Protein AF-A0A3P7IUW7-F1 (afdb_monomer)

Secondary structure (DSSP, 8-state):
-B-TTT--B--HHHHHHHHHHHHHHHHHSS-TTTT-HHHHHHT-----SSS---HHHHHHHT--S---HHHHHHHHHHHTT-------TT-PPPPPHHHHHHHHHHT---SSGGGSSTTSS--PPPP--------

Sequence (135 aa):
MIDLYCGKPIGTKSDTWAMGVMLYKLCYFSLPFGESAMAIQNGAFSFPNEPSHPDSIKAIINLEKRPTIYQCSVLAFTAAERACPVRNARGCRKPSLSATIRCFQSGVVSMFDKELEDQVDHVSPPEPQVGSELS

pLDDT: mean 75.33, std 18.48, range [36.59, 93.62]

Nearest PDB structures (foldseek):
  5ikw-assembly1_A  TM=9.130E-01  e=5.126E-07  Homo sapiens
  7lvi-assembly2_B  TM=9.120E-01  e=1.110E-06  Mus musculus
  7rj7-assembly1_A  TM=9.121E-01  e=1.326E-06  Mus musculus
  7lvi-assembly1_A  TM=9.140E-01  e=1.585E-06  Mus musculus
  8gmd-assembly1_A  TM=9.222E-01  e=2.263E-06  Homo sapiens

Organism: Strongylus vulgaris (NCBI:txid40348)

Radius of gyration: 19.98 Å; Cα contacts (8 Å, |Δi|>4): 112; chains: 1; bounding box: 56×25×68 Å

InterPro domains:
  IPR011009 Protein kinase-like domain superfamily [SSF56112] (4-96)

Foldseek 3Di:
DADPPPRHDPDQLVVLLVVLQVLLCVQPVDGQQHPDPVCVVVVDGDDDPPPDDDLLSVLLSPLVPRDHPQQSQLSVCVVVVHDRPDDPPPPDDHDDSVVSSVCSVVVPDDDPPPPPPPPPPDPDDDDDPPPDDDD

Mean predicted aligned error: 11.87 Å

Structure (mmCIF, N/CA/C/O backbone):
data_AF-A0A3P7IUW7-F1
#
_entry.id   AF-A0A3P7IUW7-F1
#
loop_
_atom_site.group_PDB
_atom_site.id
_atom_site.type_symbol
_atom_site.label_atom_id
_atom_site.label_alt_id
_atom_site.label_comp_id
_atom_site.label_asym_id
_atom_site.label_entity_id
_atom_site.label_seq_id
_atom_site.pdbx_PDB_ins_code
_atom_site.Cartn_x
_atom_site.Cartn_y
_atom_site.Cartn_z
_atom_site.occupancy
_atom_site.B_iso_or_equiv
_atom_site.auth_seq_id
_atom_site.auth_comp_id
_atom_site.auth_asym_id
_atom_site.auth_atom_id
_atom_site.pdbx_PDB_model_num
ATOM 1 N N . MET A 1 1 ? -2.172 -9.162 19.593 1.00 46.56 1 MET A N 1
ATOM 2 C CA . MET A 1 1 ? -0.796 -9.199 20.140 1.00 46.56 1 MET A CA 1
ATOM 3 C C . MET A 1 1 ? -0.491 -7.805 20.700 1.00 46.56 1 MET A C 1
ATOM 5 O O . MET A 1 1 ? -1.190 -6.874 20.326 1.00 46.56 1 MET A O 1
ATOM 9 N N . ILE A 1 2 ? 0.437 -7.609 21.636 1.00 46.41 2 ILE A N 1
ATOM 10 C CA . ILE A 1 2 ? 0.732 -6.280 22.223 1.00 46.41 2 ILE A CA 1
ATOM 11 C C . ILE A 1 2 ? 2.236 -6.042 22.094 1.00 46.41 2 ILE A C 1
ATOM 13 O O . ILE A 1 2 ? 3.010 -6.962 22.342 1.00 46.41 2 ILE A O 1
ATOM 17 N N . ASP A 1 3 ? 2.636 -4.843 21.670 1.00 51.50 3 ASP A N 1
ATOM 18 C CA . ASP A 1 3 ? 4.033 -4.417 21.716 1.00 51.50 3 ASP A CA 1
ATOM 19 C C . ASP A 1 3 ? 4.359 -4.016 23.161 1.00 51.50 3 ASP A C 1
ATOM 21 O O . ASP A 1 3 ? 3.837 -3.020 23.671 1.00 51.50 3 ASP A O 1
ATOM 25 N N . LEU A 1 4 ? 5.189 -4.818 23.831 1.00 46.88 4 LEU A N 1
ATOM 26 C CA . LEU A 1 4 ? 5.551 -4.645 25.240 1.00 46.88 4 LEU A CA 1
ATOM 27 C C . LEU A 1 4 ? 6.443 -3.413 25.489 1.00 46.88 4 LEU A C 1
ATOM 29 O O . LEU A 1 4 ? 6.549 -2.986 26.634 1.00 46.88 4 LEU A O 1
ATOM 33 N N . TYR A 1 5 ? 7.051 -2.822 24.450 1.00 53.06 5 TYR A N 1
ATOM 34 C CA . TYR A 1 5 ? 7.949 -1.665 24.586 1.00 53.06 5 TYR A CA 1
ATOM 35 C C . TYR A 1 5 ? 7.245 -0.314 24.437 1.00 53.06 5 TYR A C 1
ATOM 37 O O . TYR A 1 5 ? 7.626 0.655 25.088 1.00 53.06 5 TYR A O 1
ATOM 45 N N . CYS A 1 6 ? 6.220 -0.225 23.588 1.00 56.69 6 CYS A N 1
ATOM 46 C CA . CYS A 1 6 ? 5.482 1.022 23.342 1.00 56.69 6 CYS A CA 1
ATOM 47 C C . CYS A 1 6 ? 4.058 1.025 23.913 1.00 56.69 6 CYS A C 1
ATOM 49 O O . CYS A 1 6 ? 3.332 1.999 23.715 1.00 56.69 6 CYS A O 1
ATOM 51 N N . GLY A 1 7 ? 3.624 -0.063 24.562 1.00 53.22 7 GLY A N 1
ATOM 52 C CA . GLY A 1 7 ? 2.267 -0.199 25.103 1.00 53.22 7 GLY A CA 1
ATOM 53 C C . GLY A 1 7 ? 1.168 -0.123 24.036 1.00 53.22 7 GLY A C 1
ATOM 54 O O . GLY A 1 7 ? -0.010 0.011 24.362 1.00 53.22 7 GLY A O 1
ATOM 55 N N . LYS A 1 8 ? 1.531 -0.188 22.747 1.00 54.75 8 LYS A N 1
ATOM 56 C CA . LYS A 1 8 ? 0.582 -0.117 21.638 1.00 54.75 8 LYS A CA 1
ATOM 57 C C . LYS A 1 8 ? 0.061 -1.519 21.328 1.00 54.75 8 LYS A C 1
ATOM 59 O O . LYS A 1 8 ? 0.854 -2.447 21.144 1.00 54.75 8 LYS A O 1
ATOM 64 N N . PRO A 1 9 ? -1.262 -1.702 2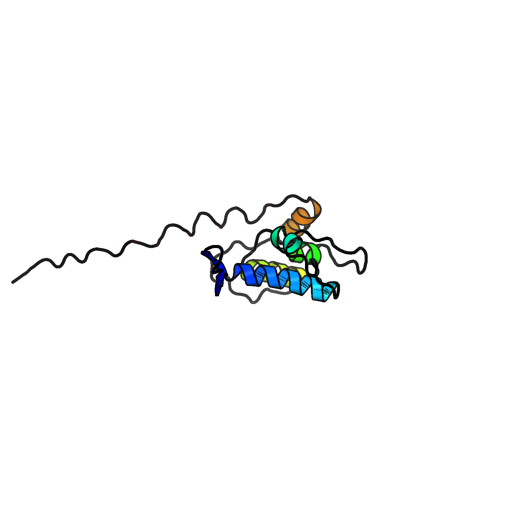1.207 1.00 55.62 9 PRO A N 1
ATOM 65 C CA . PRO A 1 9 ? -1.801 -2.975 20.767 1.00 55.62 9 PRO A CA 1
ATOM 66 C C . PRO A 1 9 ? -1.341 -3.258 19.328 1.00 55.62 9 PRO A C 1
ATOM 68 O O . PRO A 1 9 ? -1.652 -2.511 18.396 1.00 55.62 9 PRO A O 1
ATOM 71 N N . ILE A 1 10 ? -0.628 -4.371 19.132 1.00 61.06 10 ILE A N 1
ATOM 72 C CA . ILE A 1 10 ? -0.409 -4.993 17.820 1.00 61.06 10 ILE A CA 1
ATOM 73 C C . ILE A 1 10 ? -1.746 -5.631 17.424 1.00 61.06 10 ILE A C 1
ATOM 75 O O . ILE A 1 10 ? -2.040 -6.806 17.671 1.00 61.06 10 ILE A O 1
ATOM 79 N N . GLY A 1 11 ? -2.624 -4.776 16.910 1.00 66.94 11 GLY A N 1
ATOM 80 C CA . GLY A 1 11 ? -3.933 -5.156 16.406 1.00 66.94 11 GLY A CA 1
ATOM 81 C C . GLY A 1 11 ? -3.892 -5.523 14.926 1.00 66.94 11 GLY A C 1
ATOM 82 O O . GLY A 1 11 ? -2.864 -5.405 14.261 1.00 66.94 11 GLY A O 1
ATOM 83 N N . THR A 1 12 ? -5.066 -5.846 14.388 1.00 72.69 12 THR A N 1
ATOM 84 C CA . THR A 1 12 ? -5.298 -6.199 12.969 1.00 72.69 12 THR A CA 1
ATOM 85 C C . THR A 1 12 ? -4.737 -5.204 11.943 1.00 72.69 12 THR A C 1
ATOM 87 O O . THR A 1 12 ? -4.544 -5.541 10.782 1.00 72.69 12 THR A O 1
ATOM 90 N N . LYS A 1 13 ? -4.443 -3.964 12.354 1.00 74.12 13 LYS A N 1
ATOM 91 C CA . LYS A 1 13 ? -3.805 -2.952 11.500 1.00 74.12 13 LYS A CA 1
ATOM 92 C C . LYS A 1 13 ? -2.337 -3.260 11.180 1.00 74.12 13 LYS A C 1
ATOM 94 O O . LYS A 1 13 ? -1.841 -2.789 10.162 1.00 74.12 13 LYS A O 1
ATOM 99 N N . S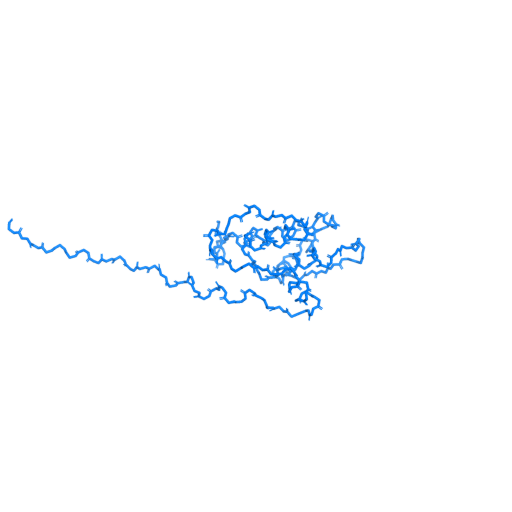ER A 1 14 ? -1.637 -3.989 12.051 1.00 78.31 14 SER A N 1
ATOM 100 C CA . SER A 1 14 ? -0.262 -4.445 11.796 1.00 78.31 14 SER A CA 1
ATOM 101 C C . SER A 1 14 ? -0.229 -5.522 10.710 1.00 78.31 14 SER A C 1
ATOM 103 O O . SER A 1 14 ? 0.576 -5.419 9.788 1.00 78.31 14 SER A O 1
ATOM 105 N N . ASP A 1 15 ? -1.186 -6.451 10.739 1.00 82.62 15 ASP A N 1
ATOM 106 C CA . ASP A 1 15 ? -1.371 -7.464 9.697 1.00 82.62 15 ASP A CA 1
ATOM 107 C C . ASP A 1 15 ? -1.643 -6.811 8.339 1.00 82.62 15 ASP A C 1
ATOM 109 O O . ASP A 1 15 ? -1.023 -7.175 7.343 1.00 82.62 15 ASP A O 1
ATOM 113 N N . THR A 1 16 ? -2.499 -5.780 8.289 1.00 82.94 16 THR A N 1
ATOM 114 C CA . THR A 1 16 ? -2.749 -5.041 7.041 1.00 82.94 16 THR A CA 1
ATOM 115 C C . THR A 1 16 ? -1.486 -4.404 6.466 1.00 82.94 16 THR A C 1
ATOM 117 O O . THR A 1 16 ? -1.284 -4.421 5.253 1.00 82.94 16 THR A O 1
ATOM 120 N N . TRP A 1 17 ? -0.619 -3.861 7.321 1.00 83.38 17 TRP A N 1
ATOM 121 C CA . TRP A 1 17 ? 0.659 -3.306 6.881 1.00 83.38 17 TRP A CA 1
ATOM 122 C C . TRP A 1 17 ? 1.588 -4.404 6.346 1.00 83.38 17 TRP A C 1
ATOM 124 O O . TRP A 1 17 ? 2.144 -4.268 5.256 1.00 83.38 17 TRP A O 1
ATOM 134 N N . ALA A 1 18 ? 1.678 -5.537 7.048 1.00 86.00 18 ALA A N 1
ATOM 135 C CA . ALA A 1 18 ? 2.451 -6.692 6.601 1.00 86.00 18 ALA A CA 1
ATOM 136 C C . ALA A 1 18 ? 1.942 -7.263 5.265 1.00 86.00 18 ALA A C 1
ATOM 138 O O . ALA A 1 18 ? 2.751 -7.682 4.440 1.00 86.00 18 ALA A O 1
ATOM 139 N N . MET A 1 19 ? 0.631 -7.224 4.996 1.00 88.00 19 MET A N 1
ATOM 140 C CA . MET A 1 19 ? 0.080 -7.599 3.688 1.00 88.00 19 MET A CA 1
ATOM 141 C C . MET A 1 19 ? 0.576 -6.687 2.556 1.00 88.00 19 MET A C 1
ATOM 143 O O . MET A 1 19 ? 0.841 -7.183 1.465 1.00 88.00 19 MET A O 1
ATOM 147 N N . GLY A 1 20 ? 0.741 -5.380 2.794 1.00 89.81 20 GLY A N 1
ATOM 148 C CA . GLY A 1 20 ? 1.327 -4.461 1.809 1.00 89.81 20 GLY A CA 1
ATOM 149 C C . GLY A 1 20 ? 2.781 -4.818 1.484 1.00 89.81 20 GLY A C 1
ATOM 150 O O . GLY A 1 20 ? 3.162 -4.909 0.317 1.00 89.81 20 GLY A O 1
ATOM 151 N N . VAL A 1 21 ? 3.570 -5.132 2.516 1.00 90.25 21 VAL A N 1
ATOM 152 C CA . VAL A 1 21 ? 4.958 -5.606 2.371 1.00 90.25 21 VAL A CA 1
ATOM 153 C C . VAL A 1 21 ? 5.019 -6.954 1.647 1.00 90.25 21 VAL A C 1
ATOM 155 O O . VAL A 1 21 ? 5.853 -7.152 0.763 1.00 90.25 21 VAL A O 1
ATOM 158 N N . MET A 1 22 ? 4.117 -7.878 1.982 1.00 91.50 22 MET A N 1
ATOM 159 C CA . MET A 1 22 ? 3.997 -9.170 1.309 1.00 91.50 22 MET A CA 1
ATOM 160 C C . MET A 1 22 ? 3.666 -8.987 -0.174 1.00 91.50 22 MET A C 1
ATOM 162 O O . MET A 1 22 ? 4.297 -9.621 -1.017 1.00 91.50 22 MET A O 1
ATOM 166 N N . LEU A 1 23 ? 2.729 -8.094 -0.505 1.00 91.81 23 LEU A N 1
ATOM 167 C CA . LEU A 1 23 ? 2.364 -7.790 -1.886 1.00 91.81 23 LEU A CA 1
ATOM 168 C C . LEU A 1 23 ? 3.541 -7.187 -2.664 1.00 91.81 23 LEU A C 1
ATOM 170 O O . LEU A 1 23 ? 3.788 -7.612 -3.791 1.00 91.81 23 LEU A O 1
ATOM 174 N N . TYR A 1 24 ? 4.316 -6.279 -2.057 1.00 92.44 24 TYR A N 1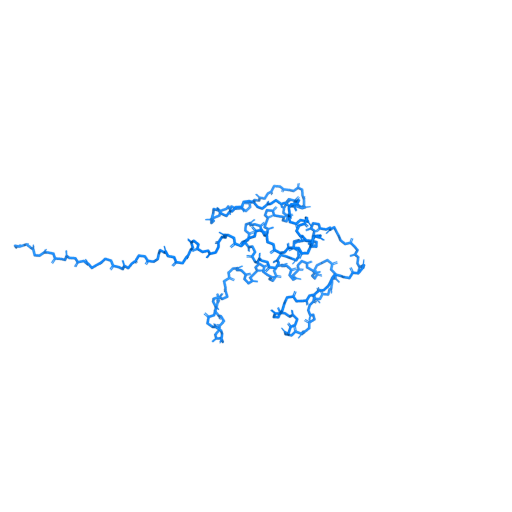
ATOM 175 C CA . TYR A 1 24 ? 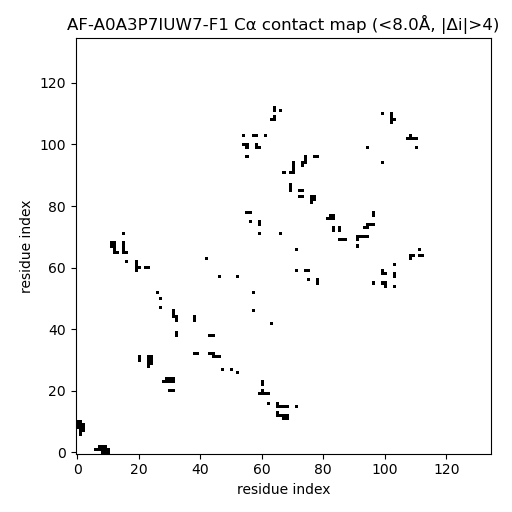5.557 -5.771 -2.657 1.00 92.44 24 TYR A CA 1
ATOM 176 C C . TYR A 1 24 ? 6.520 -6.920 -2.973 1.00 92.44 24 TYR A C 1
ATOM 178 O O . TYR A 1 24 ? 7.002 -7.033 -4.098 1.00 92.44 24 TYR A O 1
ATOM 186 N N . LYS A 1 25 ? 6.749 -7.826 -2.014 1.00 92.62 25 LYS A N 1
ATOM 187 C CA . LYS A 1 25 ? 7.642 -8.974 -2.212 1.00 92.62 25 LYS A CA 1
ATOM 188 C C . LYS A 1 25 ? 7.150 -9.922 -3.307 1.00 92.62 25 LYS A C 1
ATOM 190 O O . LYS A 1 25 ? 7.970 -10.447 -4.048 1.00 92.62 25 LYS A O 1
ATOM 195 N N . LEU A 1 26 ? 5.841 -10.127 -3.449 1.00 92.94 26 LEU A N 1
ATOM 196 C CA . LEU A 1 26 ? 5.284 -10.921 -4.551 1.00 92.94 26 LEU A CA 1
ATOM 197 C C . LEU A 1 26 ? 5.485 -10.249 -5.918 1.00 92.94 26 LEU A C 1
ATOM 199 O O . LEU A 1 26 ? 5.671 -10.941 -6.913 1.00 92.94 26 LEU A O 1
ATOM 203 N N . CYS A 1 27 ? 5.462 -8.916 -5.971 1.00 91.75 27 CYS A N 1
ATOM 204 C CA . CYS A 1 27 ? 5.625 -8.153 -7.210 1.00 91.75 27 CYS A CA 1
ATOM 205 C C . CYS A 1 27 ? 7.092 -8.012 -7.644 1.00 91.75 27 CYS A C 1
ATOM 207 O O . CYS A 1 27 ? 7.383 -8.034 -8.840 1.00 91.75 27 CYS A O 1
ATOM 209 N N . TYR A 1 28 ? 7.997 -7.834 -6.679 1.00 91.38 28 TYR A N 1
ATOM 210 C CA . TYR A 1 28 ? 9.383 -7.413 -6.913 1.00 91.38 28 TYR A CA 1
ATOM 211 C C . TYR A 1 28 ? 10.432 -8.408 -6.414 1.00 91.38 28 TYR A C 1
ATOM 213 O O . TYR A 1 28 ? 11.621 -8.193 -6.624 1.00 91.38 28 TYR A O 1
ATOM 221 N N . PHE A 1 29 ? 10.017 -9.488 -5.746 1.00 91.19 29 PHE A N 1
ATOM 222 C CA . PHE A 1 29 ? 10.890 -10.528 -5.183 1.00 91.19 29 PHE A CA 1
ATOM 223 C C . PHE A 1 29 ? 11.940 -10.009 -4.182 1.00 91.19 29 PHE A C 1
ATOM 225 O O . PHE A 1 29 ? 12.826 -10.748 -3.759 1.00 91.19 29 PHE A O 1
ATOM 232 N N . SER A 1 30 ? 11.796 -8.762 -3.733 1.00 89.69 30 SER A N 1
ATOM 233 C CA . SER A 1 30 ? 12.645 -8.087 -2.757 1.00 89.69 30 SER A CA 1
ATOM 234 C C . SER A 1 30 ? 11.795 -7.496 -1.631 1.00 89.69 30 SER A C 1
ATOM 236 O O . SER A 1 30 ? 10.584 -7.321 -1.767 1.00 89.69 30 SER A O 1
ATOM 238 N N . LEU A 1 31 ? 12.412 -7.236 -0.477 1.00 89.56 31 LEU A N 1
ATOM 239 C CA . LEU A 1 31 ? 11.748 -6.513 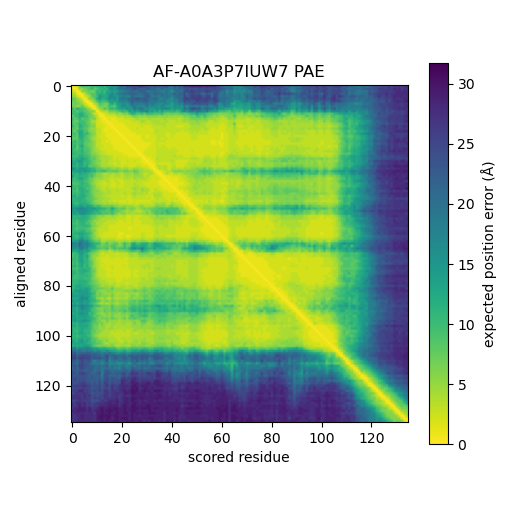0.606 1.00 89.56 31 LEU A CA 1
ATOM 240 C C . LEU A 1 31 ? 11.919 -5.002 0.397 1.00 89.56 31 LEU A C 1
ATOM 242 O O . LEU A 1 31 ? 13.044 -4.569 0.152 1.00 89.56 31 LEU A O 1
ATOM 246 N N . PRO A 1 32 ? 10.857 -4.195 0.580 1.00 86.88 32 PRO A N 1
ATOM 247 C CA . PRO A 1 32 ? 10.911 -2.750 0.346 1.00 86.88 32 PRO A CA 1
ATOM 248 C C . PRO A 1 32 ? 11.880 -2.018 1.288 1.00 86.88 32 PRO A C 1
ATOM 250 O O . PRO A 1 32 ? 12.402 -0.967 0.934 1.00 86.88 32 PRO A O 1
ATOM 253 N N . PHE A 1 33 ? 12.137 -2.578 2.475 1.00 88.75 33 PHE A N 1
ATOM 254 C CA . PHE A 1 33 ? 12.959 -1.956 3.521 1.00 88.75 33 PHE A CA 1
ATOM 255 C C . PHE A 1 33 ? 14.298 -2.669 3.772 1.00 88.75 33 PHE A C 1
ATOM 257 O O . PHE A 1 33 ? 15.078 -2.229 4.619 1.00 88.75 33 PHE A O 1
ATOM 264 N N . GLY A 1 34 ? 14.563 -3.790 3.087 1.00 86.94 34 GLY A N 1
ATOM 265 C CA . GLY A 1 34 ? 15.677 -4.679 3.432 1.00 86.94 34 GLY A CA 1
ATOM 266 C C . GLY A 1 34 ? 15.640 -5.081 4.913 1.00 86.94 34 GLY A C 1
ATOM 267 O O . GLY A 1 34 ? 14.616 -5.566 5.393 1.00 86.94 34 GLY A O 1
ATOM 268 N N . GLU A 1 35 ? 16.737 -4.831 5.632 1.00 84.88 35 GLU A N 1
ATOM 269 C CA . GLU A 1 35 ? 16.881 -5.066 7.082 1.00 84.88 35 GLU A CA 1
ATOM 270 C C . GLU A 1 35 ? 16.905 -3.757 7.905 1.00 84.88 35 GLU A C 1
ATOM 272 O O . GLU A 1 35 ? 17.214 -3.755 9.096 1.00 84.88 35 GLU A O 1
ATOM 277 N N . SER A 1 36 ? 16.584 -2.613 7.287 1.00 88.94 36 SER A N 1
ATOM 278 C CA . SER A 1 36 ? 16.669 -1.306 7.946 1.00 88.94 36 SER A CA 1
ATOM 279 C C . SER A 1 36 ? 15.463 -1.039 8.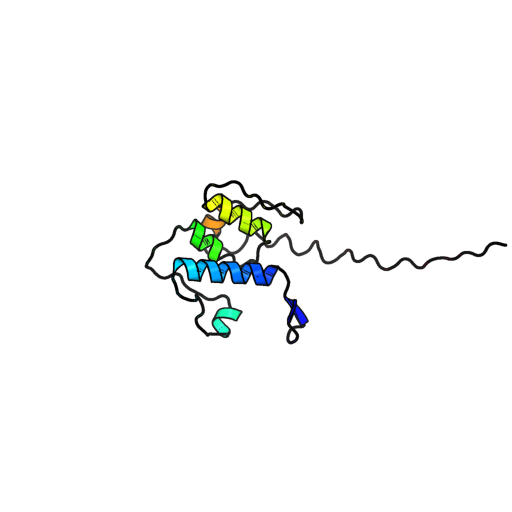846 1.00 88.94 36 SER A C 1
ATOM 281 O O . SER A 1 36 ? 14.376 -0.691 8.379 1.00 88.94 36 SER A O 1
ATOM 283 N N . ALA A 1 37 ? 15.675 -1.116 10.162 1.00 84.88 37 ALA A N 1
ATOM 284 C CA . ALA A 1 37 ? 14.667 -0.753 11.159 1.00 84.88 37 ALA A CA 1
ATOM 285 C C . ALA A 1 37 ? 14.159 0.692 10.984 1.00 84.88 37 ALA A C 1
ATOM 287 O O . ALA A 1 37 ? 12.963 0.944 11.104 1.00 84.88 37 ALA A O 1
ATOM 288 N N . MET A 1 38 ? 15.040 1.628 10.615 1.00 84.19 38 MET A N 1
ATOM 289 C CA . MET A 1 38 ? 14.676 3.033 10.405 1.00 84.19 38 MET A CA 1
ATOM 290 C C . MET A 1 38 ? 13.755 3.213 9.187 1.00 84.19 38 MET A C 1
ATOM 292 O O . MET A 1 38 ? 12.801 3.988 9.236 1.00 84.19 38 MET A O 1
ATOM 296 N N . ALA A 1 39 ? 14.003 2.473 8.100 1.00 83.88 39 ALA A N 1
ATOM 297 C CA . ALA A 1 39 ? 13.139 2.493 6.918 1.00 83.88 39 ALA A CA 1
ATOM 298 C C . ALA A 1 39 ? 11.757 1.894 7.226 1.00 83.88 39 ALA A C 1
ATOM 300 O O . ALA A 1 39 ? 10.742 2.449 6.810 1.00 83.88 39 ALA A O 1
ATOM 301 N N . ILE A 1 40 ? 11.715 0.827 8.033 1.00 85.62 40 ILE A N 1
ATOM 302 C CA . ILE A 1 40 ? 10.473 0.215 8.526 1.00 85.62 40 ILE A CA 1
ATOM 303 C C . ILE A 1 40 ? 9.673 1.203 9.384 1.00 85.62 40 ILE A C 1
ATOM 305 O O . ILE A 1 40 ? 8.468 1.352 9.183 1.00 85.62 40 ILE A O 1
ATOM 309 N N . GLN A 1 41 ? 10.327 1.894 10.324 1.00 83.00 41 GLN A N 1
ATOM 310 C CA . GLN A 1 41 ? 9.668 2.849 11.221 1.00 83.00 41 GLN A CA 1
ATOM 311 C C . GLN A 1 41 ? 9.096 4.055 10.474 1.00 83.00 41 GLN A C 1
ATOM 313 O O . GLN A 1 41 ? 7.985 4.487 10.779 1.00 83.00 41 GLN A O 1
ATOM 318 N N . ASN A 1 42 ? 9.829 4.565 9.484 1.00 82.81 42 ASN A N 1
ATOM 319 C CA . ASN A 1 42 ? 9.390 5.699 8.673 1.00 82.81 42 ASN A CA 1
ATOM 320 C C . ASN A 1 42 ? 8.450 5.296 7.529 1.00 82.81 42 ASN A C 1
ATOM 322 O O . ASN A 1 42 ? 7.907 6.173 6.866 1.00 82.81 42 ASN A O 1
ATOM 326 N N . GLY A 1 43 ? 8.283 3.996 7.257 1.00 83.00 43 GLY A N 1
ATOM 327 C CA . GLY A 1 43 ? 7.558 3.518 6.078 1.00 83.00 43 GLY A CA 1
ATOM 328 C C . GLY A 1 43 ? 8.191 3.975 4.760 1.00 83.00 43 GLY A C 1
ATOM 329 O O . GLY A 1 43 ? 7.505 4.049 3.749 1.00 83.00 43 GLY A O 1
ATOM 330 N N . ALA A 1 44 ? 9.488 4.290 4.764 1.00 84.06 44 ALA A N 1
ATOM 331 C CA . ALA A 1 44 ? 10.180 4.866 3.621 1.00 84.06 44 ALA A CA 1
ATOM 332 C C . ALA A 1 44 ? 10.683 3.762 2.684 1.00 84.06 44 ALA A C 1
ATOM 334 O O . ALA A 1 44 ? 11.582 3.000 3.040 1.00 84.06 44 ALA A O 1
ATOM 335 N N . PHE A 1 45 ? 10.119 3.687 1.481 1.00 89.25 45 PHE A N 1
ATOM 336 C CA . PHE A 1 45 ? 10.557 2.783 0.419 1.00 89.25 45 PHE A CA 1
ATOM 337 C C . PHE A 1 45 ? 10.345 3.420 -0.957 1.00 89.25 45 PHE A C 1
ATOM 339 O O . PHE A 1 45 ? 9.679 4.446 -1.090 1.00 89.25 45 PHE A O 1
ATOM 346 N N . SER A 1 46 ? 10.904 2.799 -1.992 1.00 88.94 46 SER A N 1
ATOM 347 C CA . SER A 1 46 ? 10.699 3.195 -3.382 1.00 88.94 46 SER A CA 1
ATOM 348 C C . SER A 1 46 ? 10.317 1.995 -4.247 1.00 88.94 46 SER A C 1
ATOM 350 O O . SER A 1 46 ? 10.606 0.834 -3.935 1.00 88.94 46 SER A O 1
ATOM 352 N N . PHE A 1 47 ? 9.620 2.279 -5.345 1.00 89.88 47 PHE A N 1
ATOM 353 C CA . PHE A 1 47 ? 9.322 1.279 -6.363 1.00 89.88 47 PHE A CA 1
ATOM 354 C C . PHE A 1 47 ? 10.485 1.215 -7.359 1.00 89.88 47 PHE A C 1
ATOM 356 O O . PHE A 1 47 ? 10.938 2.269 -7.810 1.00 89.88 47 PHE A O 1
ATOM 363 N N . PRO A 1 48 ? 10.970 0.017 -7.723 1.00 88.25 48 PRO A N 1
ATOM 364 C CA . PRO A 1 48 ? 11.964 -0.116 -8.777 1.00 88.25 48 PRO A CA 1
ATOM 365 C C . PRO A 1 48 ? 11.340 0.196 -10.145 1.00 88.25 48 PRO A C 1
ATOM 367 O O . PRO A 1 48 ? 10.127 0.070 -10.338 1.00 88.25 48 PRO A O 1
ATOM 370 N N . ASN A 1 49 ? 12.184 0.583 -11.104 1.00 83.00 49 ASN A N 1
ATOM 371 C CA . ASN A 1 49 ? 11.749 0.903 -12.468 1.00 83.00 49 ASN A CA 1
AT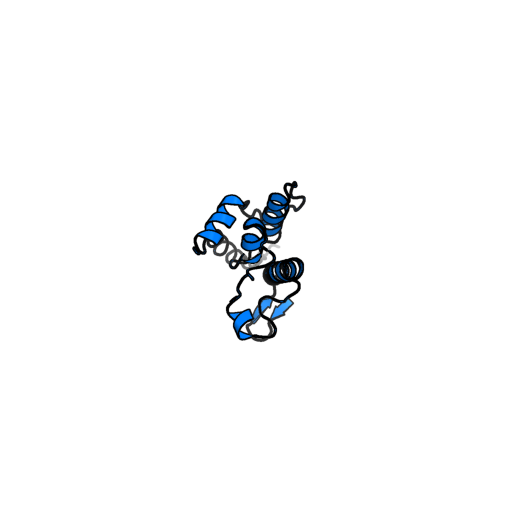OM 372 C C . ASN A 1 49 ? 11.227 -0.334 -13.217 1.00 83.00 49 ASN A C 1
ATOM 374 O O . ASN A 1 49 ? 10.289 -0.227 -14.006 1.00 83.00 49 ASN A O 1
ATOM 378 N N . GLU A 1 50 ? 11.798 -1.507 -12.937 1.00 85.06 50 GLU A N 1
ATOM 379 C CA . GLU A 1 50 ? 11.405 -2.782 -13.530 1.00 85.06 50 GLU A CA 1
ATOM 380 C C . GLU A 1 50 ? 11.237 -3.867 -12.452 1.00 85.06 50 GLU A C 1
ATOM 382 O O . GLU A 1 50 ? 12.026 -3.907 -11.502 1.00 85.06 50 GLU A O 1
ATOM 387 N N . PRO A 1 51 ? 10.244 -4.768 -12.588 1.00 86.81 51 PRO A N 1
ATOM 388 C CA . PRO A 1 51 ? 9.136 -4.725 -13.549 1.00 86.81 51 PRO A CA 1
ATOM 389 C C . PRO A 1 51 ? 8.116 -3.615 -13.223 1.00 86.81 51 PRO A C 1
ATOM 391 O O . PRO A 1 51 ? 7.780 -3.372 -12.062 1.00 86.81 51 PRO A O 1
ATOM 394 N N . SER A 1 52 ? 7.582 -2.949 -14.252 1.00 87.75 52 SER A N 1
ATOM 395 C CA . SER A 1 52 ? 6.542 -1.933 -14.053 1.00 87.75 52 SER A CA 1
ATOM 396 C C . SER A 1 52 ? 5.186 -2.590 -13.800 1.00 87.75 52 SER A C 1
ATOM 398 O O . SER A 1 52 ? 4.580 -3.174 -14.696 1.00 87.75 52 SER A O 1
ATOM 400 N N . HIS A 1 53 ? 4.709 -2.481 -12.561 1.00 91.38 53 HIS A N 1
ATOM 401 C CA . HIS A 1 53 ? 3.369 -2.911 -12.164 1.00 91.38 53 HIS A CA 1
ATOM 402 C C . HIS A 1 53 ? 2.334 -1.786 -12.312 1.00 91.38 53 HIS A C 1
ATOM 404 O O . HIS A 1 53 ? 2.707 -0.607 -12.250 1.00 91.38 53 HIS A O 1
ATOM 410 N N . PRO A 1 54 ? 1.037 -2.122 -12.455 1.00 91.12 54 PRO A N 1
ATOM 411 C CA . PRO A 1 54 ? -0.039 -1.140 -12.526 1.00 91.12 54 PRO A CA 1
ATOM 412 C C . PRO A 1 54 ? -0.074 -0.214 -11.306 1.00 91.12 54 PRO A C 1
ATOM 414 O O . PRO A 1 54 ? 0.164 -0.645 -10.173 1.00 91.12 54 PRO A O 1
ATOM 417 N N . ASP A 1 55 ? -0.474 1.039 -11.521 1.00 90.62 55 ASP A N 1
ATOM 418 C CA . ASP A 1 55 ? -0.629 2.019 -10.440 1.00 90.62 55 ASP A CA 1
ATOM 419 C C . ASP A 1 55 ? -1.656 1.578 -9.393 1.00 90.62 55 ASP A C 1
ATOM 421 O O . ASP A 1 55 ? -1.532 1.943 -8.230 1.00 90.62 55 ASP A O 1
ATOM 425 N N . SER A 1 56 ? -2.633 0.743 -9.763 1.00 91.12 56 SER A N 1
ATOM 426 C CA . SER A 1 56 ? -3.572 0.133 -8.814 1.00 91.12 56 SER A CA 1
ATOM 427 C C . SER A 1 56 ? -2.856 -0.715 -7.760 1.00 91.12 56 SER A C 1
ATOM 429 O O . SER A 1 56 ? -3.138 -0.576 -6.572 1.00 91.12 56 SER A O 1
ATOM 431 N N . ILE A 1 57 ? -1.895 -1.546 -8.169 1.00 91.75 57 ILE A N 1
ATOM 432 C CA . ILE A 1 57 ? -1.107 -2.392 -7.265 1.00 91.75 57 ILE A CA 1
ATOM 433 C C . ILE A 1 57 ? -0.155 -1.537 -6.433 1.00 91.75 57 ILE A C 1
ATOM 435 O O . ILE A 1 57 ? -0.111 -1.687 -5.213 1.00 91.75 57 ILE A O 1
ATOM 439 N N . LYS A 1 58 ? 0.552 -0.592 -7.064 1.00 91.38 58 LYS A N 1
ATOM 440 C CA . LYS A 1 58 ? 1.460 0.328 -6.359 1.00 91.38 58 LYS A CA 1
ATOM 441 C C . LYS A 1 58 ? 0.720 1.165 -5.312 1.00 91.38 58 LYS A C 1
ATOM 443 O O . LYS A 1 58 ? 1.194 1.299 -4.186 1.00 91.38 58 LYS A O 1
ATOM 448 N N . ALA A 1 59 ? -0.480 1.644 -5.637 1.00 89.94 59 ALA A N 1
ATOM 449 C CA . ALA A 1 59 ? -1.328 2.387 -4.715 1.00 89.94 59 ALA A CA 1
ATOM 450 C C . ALA A 1 59 ? -1.836 1.521 -3.551 1.00 89.94 59 ALA A C 1
ATOM 452 O O . ALA A 1 59 ? -1.942 2.024 -2.437 1.00 89.94 59 ALA A O 1
ATOM 453 N N . ILE A 1 60 ? -2.118 0.230 -3.778 1.00 90.00 60 ILE A N 1
ATOM 454 C CA . ILE A 1 60 ? -2.496 -0.714 -2.711 1.00 90.00 60 ILE A CA 1
ATOM 455 C C . ILE A 1 60 ? -1.306 -1.026 -1.793 1.00 90.00 60 ILE A C 1
ATOM 457 O O . ILE A 1 60 ? -1.477 -1.126 -0.580 1.00 90.00 60 ILE A O 1
ATOM 461 N N . ILE A 1 61 ? -0.101 -1.160 -2.352 1.00 90.25 61 ILE A N 1
ATOM 462 C CA . ILE A 1 61 ? 1.127 -1.352 -1.572 1.00 90.25 61 ILE A CA 1
ATOM 463 C C . ILE A 1 61 ? 1.401 -0.120 -0.699 1.00 90.25 61 ILE A C 1
ATOM 465 O O . ILE A 1 61 ? 1.721 -0.2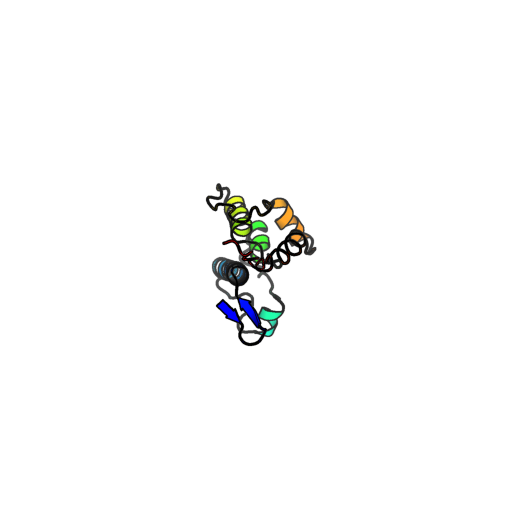67 0.478 1.00 90.25 61 ILE A O 1
ATOM 469 N N . ASN A 1 62 ? 1.231 1.087 -1.249 1.00 87.06 62 ASN A N 1
ATOM 470 C CA . ASN A 1 62 ? 1.504 2.347 -0.557 1.00 87.06 62 ASN A CA 1
ATOM 471 C C . ASN A 1 62 ? 0.329 2.872 0.294 1.00 87.06 62 ASN A C 1
ATOM 473 O O . ASN A 1 62 ? 0.140 4.079 0.447 1.00 87.06 62 ASN A O 1
ATOM 477 N N . LEU A 1 63 ? -0.503 1.985 0.846 1.00 80.94 63 LEU A N 1
ATOM 478 C CA . LEU A 1 63 ? -1.565 2.372 1.778 1.00 80.94 63 LEU A CA 1
ATOM 479 C C . LEU A 1 63 ? -0.958 2.716 3.151 1.00 80.94 63 LEU A C 1
ATOM 481 O O . LEU A 1 63 ? -1.115 1.972 4.118 1.00 80.94 63 LEU A O 1
ATOM 485 N N . GLU A 1 64 ? -0.268 3.858 3.240 1.00 64.81 64 GLU A N 1
ATOM 486 C CA . GLU A 1 64 ? 0.381 4.349 4.468 1.00 64.81 64 GLU A CA 1
ATOM 487 C C . GLU A 1 64 ? -0.611 4.454 5.638 1.00 64.81 64 GLU A C 1
ATOM 489 O O . GLU A 1 64 ? -0.322 4.083 6.781 1.00 64.81 64 GLU A O 1
ATOM 494 N N . LYS A 1 65 ? -1.838 4.901 5.344 1.00 68.00 65 LYS A N 1
ATOM 495 C CA . LYS A 1 65 ? -2.933 4.973 6.316 1.00 68.00 65 LYS A CA 1
ATOM 496 C C . LYS A 1 65 ? -3.615 3.619 6.421 1.00 68.00 65 LYS A C 1
ATOM 498 O O . LYS A 1 65 ? -4.564 3.352 5.694 1.00 68.00 65 LYS A O 1
ATOM 503 N N . ARG A 1 66 ? -3.099 2.797 7.344 1.00 70.81 66 ARG A N 1
ATOM 504 C CA . ARG A 1 66 ? -3.500 1.412 7.667 1.00 70.81 66 ARG A CA 1
ATOM 505 C C . ARG A 1 66 ? -5.019 1.187 7.560 1.00 70.81 66 ARG A C 1
ATOM 507 O O . ARG A 1 66 ? -5.733 1.401 8.551 1.00 70.81 66 ARG A O 1
ATOM 514 N N . PRO A 1 67 ? -5.513 0.723 6.399 1.00 77.50 67 PRO A N 1
ATOM 515 C CA . PRO A 1 67 ? -6.928 0.483 6.199 1.00 77.50 67 PRO A CA 1
ATOM 516 C C . PRO A 1 67 ? -7.363 -0.748 6.987 1.00 77.50 67 PRO A C 1
ATOM 518 O O . PRO A 1 67 ? -6.568 -1.557 7.480 1.00 77.50 67 PRO A O 1
ATOM 521 N N . THR A 1 68 ? -8.667 -0.927 7.089 1.00 86.00 68 THR A N 1
ATOM 522 C CA . THR A 1 68 ? -9.220 -2.188 7.571 1.00 86.00 68 THR A CA 1
ATOM 523 C C . THR A 1 68 ? -9.030 -3.306 6.544 1.00 86.00 68 THR A C 1
ATOM 525 O O . THR A 1 68 ? -8.959 -3.054 5.342 1.00 86.00 68 THR A O 1
ATOM 528 N N . ILE A 1 69 ? -9.025 -4.563 7.005 1.00 86.50 69 ILE A N 1
ATOM 529 C CA . ILE A 1 69 ? -8.982 -5.737 6.117 1.00 86.50 69 ILE A CA 1
ATOM 530 C C . ILE A 1 69 ? -10.088 -5.698 5.054 1.00 86.50 69 ILE A C 1
ATOM 532 O O . ILE A 1 69 ? -9.849 -6.051 3.902 1.00 86.50 69 ILE A O 1
ATOM 536 N N . TYR A 1 70 ? -11.277 -5.201 5.408 1.00 89.25 70 TYR A N 1
ATOM 537 C CA . TYR A 1 70 ? -12.381 -5.011 4.470 1.00 89.25 70 TYR A CA 1
ATOM 538 C C . TYR A 1 70 ? -12.029 -3.992 3.377 1.00 89.25 70 TYR A C 1
ATOM 540 O O . TYR A 1 70 ? -12.167 -4.302 2.198 1.00 89.25 70 TYR A O 1
ATOM 548 N N . GLN A 1 71 ? -11.524 -2.810 3.744 1.00 88.94 71 GLN A N 1
ATOM 549 C CA . GLN A 1 71 ? -11.124 -1.774 2.784 1.00 88.94 71 GLN A CA 1
ATOM 550 C C . GLN A 1 71 ? -10.012 -2.264 1.846 1.00 88.94 71 GLN A C 1
ATOM 552 O O . GLN A 1 71 ? -10.134 -2.107 0.631 1.00 88.94 71 GLN A O 1
ATOM 557 N N . CYS A 1 72 ? -8.981 -2.923 2.383 1.00 89.31 72 CYS A N 1
ATOM 558 C CA . CYS A 1 72 ? -7.926 -3.541 1.575 1.00 89.31 72 CYS A CA 1
ATOM 559 C C . CYS A 1 72 ? -8.475 -4.605 0.626 1.00 89.31 72 CYS A C 1
ATOM 561 O O . CYS A 1 72 ? -8.125 -4.608 -0.550 1.00 89.31 72 CYS A O 1
ATOM 563 N N . SER A 1 73 ? -9.372 -5.466 1.110 1.00 90.31 73 SER A N 1
ATOM 564 C CA . SER A 1 73 ? -10.003 -6.494 0.281 1.00 90.31 73 SER A CA 1
ATOM 565 C C . SER A 1 73 ? -10.816 -5.856 -0.840 1.00 90.31 73 SER A C 1
ATOM 567 O O . SER A 1 73 ? -10.645 -6.217 -1.996 1.00 90.31 73 SER A O 1
ATOM 569 N N . VAL A 1 74 ? -11.643 -4.847 -0.548 1.00 92.12 74 VAL A N 1
ATOM 570 C CA . VAL A 1 74 ? -12.398 -4.134 -1.587 1.00 92.12 74 VAL A CA 1
ATOM 571 C C . VAL A 1 74 ? -11.464 -3.585 -2.662 1.00 92.12 74 VAL A C 1
ATOM 573 O O . VAL A 1 74 ? -11.740 -3.795 -3.839 1.00 92.12 74 VAL A O 1
ATOM 576 N N . LEU A 1 75 ? -10.362 -2.932 -2.285 1.00 91.75 75 LEU A N 1
ATOM 577 C CA . LEU A 1 75 ? -9.397 -2.397 -3.248 1.00 91.75 75 LEU A CA 1
ATOM 578 C C . LEU A 1 75 ? -8.733 -3.505 -4.074 1.00 91.75 75 LEU A C 1
ATOM 580 O O . LEU A 1 75 ? -8.709 -3.401 -5.296 1.00 91.75 75 LEU A O 1
ATOM 584 N N . ALA A 1 76 ? -8.261 -4.575 -3.431 1.00 91.38 76 ALA A N 1
ATOM 585 C CA . ALA A 1 76 ? -7.596 -5.694 -4.095 1.00 91.38 76 ALA A CA 1
ATOM 586 C C . ALA A 1 76 ? -8.530 -6.438 -5.062 1.00 91.38 76 ALA A C 1
ATOM 588 O O . ALA A 1 76 ? -8.172 -6.670 -6.212 1.00 91.38 76 ALA A O 1
ATOM 589 N N . PHE A 1 77 ? -9.752 -6.761 -4.628 1.00 93.62 77 PHE A N 1
ATOM 590 C CA . PHE A 1 77 ? -10.750 -7.414 -5.476 1.00 93.62 77 PHE A CA 1
ATOM 591 C C . PHE A 1 77 ? -11.208 -6.497 -6.615 1.00 93.62 77 PHE A C 1
ATOM 593 O O . PHE A 1 77 ? -11.344 -6.968 -7.738 1.00 93.62 77 PHE A O 1
ATOM 600 N N . THR A 1 78 ? -11.356 -5.189 -6.371 1.00 92.50 78 THR A N 1
ATOM 601 C CA . THR A 1 78 ? -11.668 -4.221 -7.438 1.00 92.50 78 THR A CA 1
ATOM 602 C C . THR A 1 78 ? -10.526 -4.123 -8.451 1.00 92.50 78 THR A C 1
ATOM 604 O O . THR A 1 78 ? -10.786 -4.102 -9.647 1.00 92.50 78 THR A O 1
ATOM 607 N N . ALA A 1 79 ? -9.268 -4.110 -7.995 1.00 91.19 79 ALA A N 1
ATOM 608 C CA . ALA A 1 79 ? -8.096 -4.097 -8.872 1.00 91.19 79 ALA A CA 1
ATOM 609 C C . ALA A 1 79 ? -7.939 -5.398 -9.676 1.00 91.19 79 ALA A C 1
ATOM 611 O O . ALA A 1 79 ? -7.365 -5.375 -10.757 1.00 91.19 79 ALA A O 1
ATOM 612 N N . ALA A 1 80 ? -8.467 -6.510 -9.160 1.00 91.50 80 ALA A N 1
ATOM 613 C CA . ALA A 1 80 ? -8.534 -7.797 -9.845 1.00 91.50 80 ALA A CA 1
ATOM 614 C C . ALA A 1 80 ? -9.821 -7.990 -10.669 1.00 91.50 80 ALA A C 1
ATOM 616 O O . ALA A 1 80 ? -10.061 -9.099 -11.134 1.00 91.50 80 ALA A O 1
ATOM 617 N N . GLU A 1 81 ? -10.669 -6.960 -10.798 1.00 91.44 81 GLU A N 1
ATOM 618 C CA . GLU A 1 81 ? -11.953 -7.011 -11.517 1.00 91.44 81 GLU A CA 1
ATOM 619 C C . GLU A 1 81 ? -12.918 -8.097 -10.996 1.00 91.44 81 GLU A C 1
ATOM 621 O O . GLU A 1 81 ? -13.702 -8.695 -11.732 1.00 91.44 81 GLU A O 1
ATOM 626 N N . ARG A 1 82 ? -12.882 -8.363 -9.684 1.00 92.69 82 ARG A N 1
ATOM 627 C CA . ARG A 1 82 ? -13.705 -9.378 -9.010 1.00 92.69 82 ARG A CA 1
ATOM 628 C C . ARG A 1 82 ? -14.572 -8.775 -7.909 1.00 92.69 82 ARG A C 1
ATOM 630 O O . ARG A 1 82 ? -14.245 -7.764 -7.292 1.00 92.69 82 ARG A O 1
ATOM 637 N N . ALA A 1 83 ? -15.687 -9.442 -7.611 1.00 88.94 83 ALA A N 1
ATOM 638 C CA . ALA A 1 83 ? -16.519 -9.093 -6.464 1.00 88.94 83 ALA A CA 1
ATOM 639 C C . ALA A 1 83 ? -15.801 -9.438 -5.147 1.00 88.94 83 ALA A C 1
ATOM 641 O O . ALA A 1 83 ? -15.239 -10.524 -5.007 1.00 88.94 83 ALA A O 1
ATOM 642 N N . CYS A 1 84 ? -15.840 -8.522 -4.175 1.00 89.62 84 CYS A N 1
ATOM 643 C CA . CYS A 1 84 ? -15.244 -8.733 -2.856 1.00 89.62 84 CYS A CA 1
ATOM 644 C C . CYS A 1 84 ? -16.153 -9.635 -1.994 1.00 89.62 84 CYS A C 1
ATOM 646 O O . CYS A 1 84 ? -17.280 -9.231 -1.702 1.00 89.62 84 CYS A O 1
ATOM 648 N N . PRO A 1 85 ? -15.689 -10.818 -1.545 1.00 91.44 85 PRO A N 1
ATOM 649 C CA . PRO A 1 85 ? -16.471 -11.722 -0.697 1.00 91.44 85 PRO A CA 1
ATOM 650 C C . PRO A 1 85 ? -16.422 -11.344 0.794 1.00 91.44 85 PRO A C 1
ATOM 652 O O . PRO A 1 85 ? -17.124 -11.934 1.614 1.00 91.44 85 PRO A O 1
ATOM 655 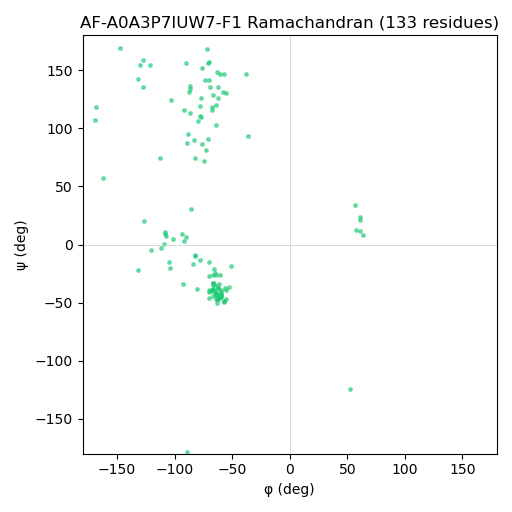N N . VAL A 1 86 ? -15.564 -10.392 1.174 1.00 88.69 86 VAL A N 1
ATOM 656 C CA . VAL A 1 86 ? -15.312 -10.046 2.577 1.00 88.69 86 VAL A CA 1
ATOM 657 C C . VAL A 1 86 ? -16.454 -9.195 3.125 1.00 88.69 86 VAL A C 1
ATOM 659 O O . VAL A 1 86 ? -16.790 -8.144 2.581 1.00 88.69 86 VAL A O 1
ATOM 662 N N . ARG A 1 87 ? -17.040 -9.641 4.240 1.00 86.31 87 ARG A N 1
ATOM 663 C CA . ARG A 1 87 ? -18.145 -8.948 4.914 1.00 86.31 87 ARG A CA 1
ATOM 664 C C . ARG A 1 87 ? -17.639 -7.697 5.631 1.00 86.31 87 ARG A C 1
ATOM 666 O O . ARG A 1 87 ? -16.581 -7.709 6.260 1.00 86.31 87 ARG A O 1
ATOM 673 N N . ASN A 1 88 ? -18.433 -6.632 5.593 1.00 87.12 88 ASN A N 1
ATOM 674 C CA . ASN A 1 88 ? -18.122 -5.390 6.290 1.00 87.12 88 ASN A CA 1
ATOM 675 C C . ASN A 1 88 ? -18.521 -5.457 7.775 1.00 87.12 88 ASN A C 1
ATOM 677 O O . ASN A 1 88 ? -19.525 -4.882 8.180 1.00 87.12 88 ASN A O 1
ATOM 681 N N . ALA A 1 89 ? -17.747 -6.178 8.587 1.00 79.88 89 ALA A N 1
ATOM 682 C CA . ALA A 1 89 ? -18.066 -6.402 10.003 1.00 79.88 89 ALA A CA 1
ATOM 683 C C . ALA A 1 89 ? -18.058 -5.123 10.864 1.00 79.88 89 ALA A C 1
ATOM 685 O O . ALA A 1 89 ? -18.699 -5.086 11.907 1.00 79.88 89 ALA A O 1
ATOM 686 N N . ARG A 1 90 ? -17.326 -4.085 10.439 1.00 77.06 90 ARG A N 1
ATOM 687 C CA . ARG A 1 90 ? -17.149 -2.826 11.185 1.00 77.06 90 ARG A CA 1
ATOM 688 C C . ARG A 1 90 ? -17.892 -1.636 10.572 1.00 77.06 90 ARG A C 1
ATOM 690 O O . ARG A 1 90 ? -17.641 -0.508 10.972 1.00 77.06 90 ARG A O 1
ATOM 697 N N . GLY A 1 91 ? -18.750 -1.866 9.574 1.00 80.25 91 GLY A N 1
ATOM 698 C CA . GLY A 1 91 ? -19.484 -0.789 8.899 1.00 80.25 91 GLY A CA 1
ATOM 699 C C . GLY A 1 91 ? -18.591 0.244 8.196 1.00 80.25 91 GLY A C 1
ATOM 700 O O . GLY A 1 91 ? -19.040 1.352 7.927 1.00 80.25 91 GLY A O 1
ATOM 701 N N . CYS A 1 92 ? -17.339 -0.100 7.878 1.00 81.56 92 CYS A N 1
ATOM 702 C CA . CYS A 1 92 ? -16.364 0.827 7.307 1.00 81.56 92 CYS A CA 1
ATOM 703 C C . CYS A 1 92 ? -16.798 1.338 5.932 1.00 81.56 92 CYS A C 1
ATOM 705 O O . CYS A 1 92 ? -17.402 0.607 5.135 1.00 81.56 92 CYS A O 1
ATOM 707 N N . ARG A 1 93 ? -16.413 2.572 5.602 1.00 83.38 93 ARG A N 1
ATOM 708 C CA . ARG A 1 93 ? -16.709 3.162 4.295 1.00 83.38 93 ARG A CA 1
ATOM 709 C C . ARG A 1 93 ? -16.037 2.369 3.171 1.00 83.38 93 ARG A C 1
ATOM 711 O O . ARG A 1 93 ? -14.852 2.037 3.247 1.00 83.38 93 ARG A O 1
ATOM 718 N N . LYS A 1 94 ? -16.786 2.104 2.093 1.00 86.69 94 LYS A N 1
ATOM 719 C CA . LYS A 1 94 ? -16.259 1.451 0.886 1.00 86.69 94 LYS A CA 1
ATOM 720 C C . LYS A 1 94 ? -15.264 2.392 0.178 1.00 86.69 94 LYS A C 1
ATOM 722 O O . LYS A 1 94 ? -15.677 3.476 -0.240 1.00 86.69 94 LYS A O 1
ATOM 727 N N . PRO A 1 95 ? -13.985 2.009 0.030 1.00 87.31 95 PRO A N 1
ATOM 728 C CA . PRO A 1 95 ? -13.000 2.833 -0.659 1.00 87.31 95 PRO A CA 1
ATOM 729 C C . PRO A 1 95 ? -13.195 2.747 -2.180 1.00 87.31 95 PRO A C 1
ATOM 731 O O . PRO A 1 95 ? -13.686 1.742 -2.698 1.00 87.31 95 PRO A O 1
ATOM 734 N N . SER A 1 96 ? -12.810 3.807 -2.894 1.00 89.50 96 SER A N 1
ATOM 735 C CA . SER A 1 96 ? -12.823 3.849 -4.361 1.00 89.50 96 SER A CA 1
ATOM 736 C C . SER A 1 96 ? -11.406 3.679 -4.895 1.00 89.50 96 SER A C 1
ATOM 738 O O . SER A 1 96 ? -10.530 4.470 -4.551 1.00 89.50 96 SER A O 1
ATOM 740 N N . LEU A 1 97 ? -11.196 2.688 -5.767 1.00 88.50 97 LEU A N 1
ATOM 741 C CA . LEU A 1 97 ? -9.881 2.396 -6.345 1.00 88.50 97 LEU A CA 1
ATOM 742 C C . LEU A 1 97 ? -9.320 3.591 -7.127 1.00 88.50 97 LEU A C 1
ATOM 744 O O . LEU A 1 97 ? -8.156 3.943 -6.963 1.00 88.50 97 LEU A O 1
ATOM 748 N N . SER A 1 98 ? -10.153 4.265 -7.922 1.00 89.00 98 SER A N 1
ATOM 749 C CA . SER A 1 98 ? -9.744 5.436 -8.707 1.00 89.00 98 SER A CA 1
ATOM 750 C C . SER A 1 98 ? -9.278 6.590 -7.816 1.00 89.00 98 SER A C 1
ATOM 752 O O . SER A 1 98 ? -8.316 7.282 -8.143 1.00 89.00 98 SER A O 1
ATOM 754 N N . ALA A 1 99 ? -9.932 6.782 -6.665 1.00 87.25 99 ALA A N 1
ATOM 755 C CA . ALA A 1 99 ? -9.522 7.789 -5.692 1.00 87.25 99 ALA A CA 1
ATOM 756 C C . ALA A 1 99 ? -8.180 7.423 -5.042 1.00 87.25 99 ALA A C 1
ATOM 758 O O . ALA A 1 99 ? -7.327 8.293 -4.882 1.00 87.25 99 ALA A O 1
ATOM 759 N N . THR A 1 100 ? -7.967 6.142 -4.727 1.00 87.06 100 THR A N 1
ATOM 760 C CA . THR A 1 100 ? -6.700 5.638 -4.178 1.00 87.06 100 THR A CA 1
ATOM 761 C C . THR A 1 100 ? -5.544 5.803 -5.166 1.00 87.06 100 THR A C 1
ATOM 763 O O . THR A 1 100 ? -4.485 6.284 -4.777 1.00 87.06 100 THR A O 1
ATOM 766 N N . ILE A 1 101 ? -5.751 5.492 -6.449 1.00 89.25 101 ILE A N 1
ATOM 767 C CA . ILE A 1 101 ? -4.742 5.697 -7.501 1.00 89.25 101 ILE A CA 1
ATOM 768 C C . ILE A 1 101 ? -4.398 7.182 -7.644 1.00 89.25 101 ILE A C 1
ATOM 770 O O . ILE A 1 101 ? -3.227 7.547 -7.667 1.00 89.25 101 ILE A O 1
ATOM 774 N N . ARG A 1 102 ? -5.408 8.059 -7.680 1.00 87.75 102 ARG A N 1
ATOM 775 C CA . ARG A 1 102 ? -5.186 9.509 -7.764 1.00 87.75 102 ARG A CA 1
ATOM 776 C C . ARG A 1 102 ? -4.402 10.032 -6.559 1.00 87.75 102 ARG A C 1
ATOM 778 O O . ARG A 1 102 ? -3.490 10.834 -6.722 1.00 87.75 102 ARG A O 1
ATOM 785 N N . CYS A 1 103 ? -4.759 9.572 -5.362 1.00 83.62 103 CYS A N 1
ATOM 786 C CA . CYS A 1 103 ? -4.074 9.883 -4.110 1.00 83.62 103 CYS A CA 1
ATOM 787 C C . CYS A 1 103 ? -2.594 9.478 -4.191 1.00 83.62 103 CYS A C 1
ATOM 789 O O . CYS A 1 103 ? -1.727 10.323 -3.978 1.00 83.62 103 CYS A O 1
ATOM 791 N N . PHE A 1 104 ? -2.316 8.251 -4.638 1.00 84.94 104 PHE A N 1
ATOM 792 C CA . PHE A 1 104 ? -0.962 7.760 -4.882 1.00 84.94 104 PHE A CA 1
ATOM 793 C C . PHE A 1 104 ? -0.174 8.628 -5.881 1.00 84.94 104 PHE A C 1
ATOM 795 O O . PHE A 1 104 ? 0.927 9.065 -5.566 1.00 84.94 104 PHE A O 1
ATOM 802 N N . GLN A 1 105 ? -0.750 8.946 -7.045 1.00 84.56 105 GLN A N 1
ATOM 803 C CA . GLN A 1 105 ? -0.092 9.762 -8.079 1.00 84.56 105 GLN A CA 1
ATOM 804 C C . GLN A 1 105 ? 0.159 11.210 -7.636 1.00 84.56 105 GLN A C 1
ATOM 806 O O . GLN A 1 105 ? 1.141 11.827 -8.034 1.00 84.56 105 GLN A O 1
ATOM 811 N N . SER A 1 106 ? -0.740 11.764 -6.820 1.00 79.06 106 SER A N 1
ATOM 812 C CA . SER A 1 106 ? -0.646 13.141 -6.322 1.00 79.06 106 SER A CA 1
ATOM 813 C C . SER A 1 106 ? 0.355 13.328 -5.179 1.00 79.06 106 SER A C 1
ATOM 815 O O . SER A 1 106 ? 0.646 14.466 -4.824 1.00 79.06 106 SER A O 1
ATOM 817 N N . GLY A 1 107 ? 0.839 12.243 -4.561 1.00 67.12 107 GLY A N 1
ATOM 818 C CA . GLY A 1 107 ? 1.643 12.307 -3.335 1.00 67.12 107 GLY A CA 1
ATOM 819 C C . GLY A 1 107 ? 0.895 12.886 -2.123 1.00 67.12 107 GLY A C 1
ATOM 820 O O . GLY A 1 107 ? 1.506 13.136 -1.087 1.00 67.12 107 GLY A O 1
ATOM 821 N N . VAL A 1 108 ? -0.421 13.119 -2.225 1.00 55.97 108 VAL A N 1
ATOM 822 C CA . VAL A 1 108 ? -1.239 13.688 -1.147 1.00 55.97 108 VAL A CA 1
ATOM 823 C C . VAL A 1 108 ? -1.837 12.563 -0.319 1.00 55.97 108 VAL A C 1
ATOM 825 O O . VAL A 1 108 ? -2.686 11.821 -0.797 1.00 55.97 108 VAL A O 1
ATOM 828 N N . VAL A 1 109 ? -1.454 12.465 0.951 1.00 55.19 109 VAL A N 1
ATOM 829 C CA . VAL A 1 109 ? -1.902 11.410 1.867 1.00 55.19 109 VAL A CA 1
ATOM 830 C C . VAL A 1 109 ? -3.188 11.827 2.590 1.00 55.19 109 VAL A C 1
ATOM 832 O O . VAL A 1 109 ? -3.112 12.331 3.706 1.00 55.19 109 VAL A O 1
ATOM 835 N N . SER A 1 110 ? -4.391 11.593 2.050 1.00 49.91 110 SER A N 1
ATOM 836 C CA . SER A 1 110 ? -5.602 11.569 2.904 1.00 49.91 110 SER A CA 1
ATOM 837 C C . SER A 1 110 ? -6.861 11.034 2.208 1.00 49.91 110 SER A C 1
ATOM 839 O O . SER A 1 110 ? -7.503 11.727 1.424 1.00 49.91 110 SER A O 1
ATOM 841 N N . MET A 1 111 ? -7.274 9.813 2.566 1.00 52.69 111 MET A N 1
ATOM 842 C CA . MET A 1 111 ? -8.665 9.353 2.385 1.00 52.69 111 MET A CA 1
ATOM 843 C C . MET A 1 111 ? -9.245 8.698 3.655 1.00 52.69 111 MET A C 1
ATOM 845 O O . MET A 1 111 ? -10.462 8.674 3.821 1.00 52.69 111 MET A O 1
ATOM 849 N N . PHE A 1 112 ? -8.396 8.215 4.572 1.00 56.56 112 PHE A N 1
ATOM 850 C CA . PHE A 1 112 ? -8.795 7.415 5.742 1.00 56.56 112 PHE A CA 1
ATOM 851 C C . PHE A 1 112 ? -8.703 8.148 7.098 1.00 56.56 112 PHE A C 1
ATOM 853 O O . PHE A 1 112 ? -8.911 7.517 8.129 1.00 56.56 112 PHE A O 1
ATOM 860 N N . ASP A 1 113 ? -8.421 9.459 7.133 1.00 50.31 113 ASP A N 1
ATOM 861 C CA . ASP A 1 113 ? -8.212 10.187 8.407 1.00 50.31 113 ASP A CA 1
ATOM 862 C C . ASP A 1 113 ? -9.453 10.293 9.299 1.00 50.31 113 ASP A C 1
ATOM 864 O O . ASP A 1 113 ? -9.322 10.508 10.497 1.00 50.31 113 ASP A O 1
ATOM 868 N N . LYS A 1 114 ? -10.661 10.135 8.752 1.00 45.69 114 LYS A N 1
ATOM 869 C CA . LYS A 1 114 ? -11.900 10.439 9.487 1.00 45.69 114 LYS A CA 1
ATOM 870 C C . LYS A 1 114 ? -12.529 9.269 10.251 1.00 45.69 114 LYS A C 1
ATOM 872 O O . LYS A 1 114 ? -13.593 9.450 10.820 1.00 45.69 114 LYS A O 1
ATOM 877 N N . GLU A 1 115 ? -11.922 8.082 10.276 1.00 47.69 115 GLU A N 1
ATOM 878 C CA . GLU A 1 115 ? -12.524 6.898 10.930 1.00 47.69 115 GLU A CA 1
ATOM 879 C C . GLU A 1 115 ? -11.935 6.574 12.322 1.00 47.69 115 GLU A C 1
ATOM 881 O O . GLU A 1 115 ? -12.296 5.547 12.891 1.00 47.69 115 GLU A O 1
ATOM 886 N N . LEU A 1 116 ? -11.028 7.394 12.884 1.00 44.69 116 LEU A N 1
ATOM 887 C CA . LEU A 1 116 ? -10.332 7.053 14.140 1.00 44.69 116 LEU A CA 1
ATOM 888 C C . LEU A 1 116 ? -10.800 7.783 15.410 1.00 44.69 116 LEU A C 1
ATOM 890 O O . LEU A 1 116 ? -10.469 7.307 16.491 1.00 44.69 116 LEU A O 1
ATOM 894 N N . GLU A 1 117 ? -11.561 8.875 15.325 1.00 39.81 117 GLU A N 1
ATOM 895 C CA . GLU A 1 117 ? -12.026 9.565 16.545 1.00 39.81 117 GLU A CA 1
ATOM 896 C C . GLU A 1 117 ? -13.301 8.955 17.154 1.00 39.81 117 GLU A C 1
ATOM 898 O O . GLU A 1 117 ? -13.541 9.128 18.340 1.00 39.81 117 GLU A O 1
ATOM 903 N N . ASP A 1 118 ? -14.056 8.139 16.414 1.00 36.59 118 ASP A N 1
ATOM 904 C CA . ASP A 1 118 ? -15.392 7.686 16.848 1.00 36.59 118 ASP A CA 1
ATOM 905 C C . ASP A 1 118 ? -15.420 6.329 17.588 1.00 36.59 118 ASP A C 1
ATOM 907 O O . ASP A 1 118 ? -16.485 5.760 17.811 1.00 36.59 118 ASP A O 1
ATOM 911 N N . GLN A 1 119 ? -14.264 5.750 17.948 1.00 42.03 119 GLN A N 1
ATOM 912 C CA . GLN A 1 119 ? -14.206 4.430 18.615 1.00 42.03 119 GLN A CA 1
ATOM 913 C C . GLN A 1 119 ? -13.408 4.396 19.926 1.00 42.03 119 GLN A C 1
ATOM 915 O O . GLN A 1 119 ? -12.999 3.315 20.354 1.00 42.03 119 GLN A O 1
ATOM 920 N N . VAL A 1 120 ? -13.189 5.542 20.581 1.00 39.91 120 VAL A N 1
ATOM 921 C CA . VAL A 1 120 ? -12.586 5.569 21.931 1.00 39.91 120 VAL A CA 1
ATOM 922 C C . VAL A 1 120 ? -13.607 5.832 23.049 1.00 39.91 120 VAL A C 1
ATOM 924 O O . VAL A 1 120 ? -13.381 5.364 24.159 1.00 39.91 120 VAL A O 1
ATOM 927 N N . ASP A 1 121 ? -14.787 6.393 22.771 1.00 39.62 121 ASP A N 1
ATOM 928 C CA . ASP A 1 121 ? -15.789 6.679 23.812 1.00 39.62 121 ASP A CA 1
ATOM 929 C C . ASP A 1 121 ? -17.053 5.814 23.691 1.00 39.62 121 ASP A C 1
ATOM 931 O O . ASP A 1 121 ? -18.108 6.291 23.290 1.00 39.62 121 ASP A O 1
ATOM 935 N N . HIS A 1 122 ? -16.970 4.529 24.060 1.00 39.84 122 HIS A N 1
ATOM 936 C CA . HIS A 1 122 ? -18.109 3.845 24.701 1.00 39.84 122 HIS A CA 1
ATOM 937 C C . HIS A 1 122 ? -17.694 2.552 25.427 1.00 39.84 122 HIS A C 1
ATOM 939 O O . HIS A 1 122 ? -18.216 1.467 25.180 1.00 39.84 122 HIS A O 1
ATOM 945 N N . VAL A 1 123 ? -16.760 2.649 26.375 1.00 40.78 123 VAL A N 1
ATOM 946 C CA . VAL A 1 123 ? -16.816 1.742 27.531 1.00 40.78 123 VAL A CA 1
ATOM 947 C C . VAL A 1 123 ? -17.698 2.442 28.551 1.00 40.78 123 VAL A C 1
ATOM 949 O O . VAL A 1 123 ? -17.251 3.331 29.270 1.00 40.78 123 VAL A O 1
ATOM 952 N N . SER A 1 124 ? -18.984 2.094 28.552 1.00 40.22 124 SER A N 1
ATOM 953 C CA . SER A 1 124 ? -19.896 2.508 29.616 1.00 40.22 124 SER A CA 1
ATOM 954 C C . SER A 1 124 ? -19.316 2.053 30.963 1.00 40.22 124 SER A C 1
ATOM 956 O O . SER A 1 124 ? -18.926 0.885 31.075 1.00 40.22 124 SER A O 1
ATOM 958 N N . PRO A 1 125 ? -19.220 2.927 31.980 1.00 44.41 125 PRO A N 1
ATOM 959 C CA . PRO A 1 125 ? -18.844 2.493 33.320 1.00 44.41 125 PRO A CA 1
ATOM 960 C C . PRO A 1 125 ? -19.883 1.482 33.840 1.00 44.41 125 PRO A C 1
ATOM 962 O O . PRO A 1 125 ? -21.060 1.593 33.487 1.00 44.41 125 PRO A O 1
ATOM 965 N N . PRO A 1 126 ? -19.483 0.484 34.650 1.00 43.47 126 PRO A N 1
ATOM 966 C CA . PRO A 1 126 ? -20.437 -0.450 35.232 1.00 43.47 126 PRO A CA 1
ATOM 967 C C . PRO A 1 126 ? -21.409 0.319 36.134 1.00 43.47 126 PRO A C 1
ATOM 969 O O . PRO A 1 126 ? -20.985 1.062 37.022 1.00 43.47 126 PRO A O 1
ATOM 972 N N . GLU A 1 127 ? -22.710 0.158 35.887 1.00 44.69 127 GLU A N 1
ATOM 973 C CA . GLU A 1 127 ? -23.763 0.723 36.729 1.00 44.69 127 GLU A CA 1
ATOM 974 C C . GLU A 1 127 ? -23.615 0.210 38.176 1.00 44.69 127 GLU A C 1
ATOM 976 O O . GLU A 1 127 ? -23.474 -1.001 38.386 1.00 44.69 127 GLU A O 1
ATOM 981 N N . PRO A 1 128 ? -23.659 1.088 39.196 1.00 43.09 128 PRO A N 1
ATOM 982 C CA . PRO A 1 128 ? -23.759 0.647 40.577 1.00 43.09 128 PRO A CA 1
ATOM 983 C C . PRO A 1 128 ? -25.129 -0.004 40.779 1.00 43.09 128 PRO A C 1
ATOM 985 O O . PRO A 1 128 ? -26.163 0.653 40.660 1.00 43.09 128 PRO A O 1
ATOM 988 N N . GLN A 1 129 ? -25.148 -1.304 41.083 1.00 44.53 129 GLN A N 1
ATOM 989 C CA . GLN A 1 129 ? -26.379 -1.986 41.463 1.00 44.53 129 GLN A CA 1
ATOM 990 C C . GLN A 1 129 ? -26.896 -1.395 42.777 1.00 44.53 129 GLN A C 1
ATOM 992 O O . GLN A 1 129 ? -26.386 -1.684 43.858 1.00 44.53 129 GLN A O 1
ATOM 997 N N . VAL A 1 130 ? -27.918 -0.548 42.667 1.00 47.12 130 VAL A N 1
ATOM 998 C CA . VAL A 1 130 ? -28.769 -0.138 43.782 1.00 47.12 130 VAL A CA 1
ATOM 999 C C . VAL A 1 130 ? -29.616 -1.351 44.157 1.00 47.12 130 VAL A C 1
ATOM 1001 O O . VAL A 1 130 ? -30.685 -1.585 43.601 1.00 47.12 130 VAL A O 1
ATOM 1004 N N . GLY A 1 131 ? -29.107 -2.161 45.081 1.00 44.41 131 GLY A N 1
ATOM 1005 C CA . GLY A 1 131 ? -29.918 -3.111 45.832 1.00 44.41 131 GLY A CA 1
ATOM 1006 C C . GLY A 1 131 ? -30.693 -2.346 46.896 1.00 44.41 131 GLY A C 1
ATOM 1007 O O . GLY A 1 131 ? -30.210 -2.195 48.014 1.00 44.41 131 GLY A O 1
ATOM 1008 N N . SER A 1 132 ? -31.860 -1.815 46.531 1.00 49.19 132 SER A N 1
ATOM 1009 C CA . SER A 1 132 ? -32.836 -1.338 47.505 1.00 49.19 132 SER A CA 1
ATOM 1010 C C . SER A 1 132 ? -33.380 -2.525 48.297 1.00 49.19 132 SER A C 1
ATOM 1012 O O . SER A 1 132 ? -33.834 -3.509 47.709 1.00 49.19 132 SER A O 1
ATOM 1014 N N . GLU A 1 133 ? -33.341 -2.391 49.620 1.00 46.56 133 GLU A N 1
ATOM 1015 C CA . GLU A 1 133 ? -34.146 -3.127 50.594 1.00 46.56 133 GLU A CA 1
ATOM 1016 C C . GLU A 1 133 ? -35.580 -3.369 50.110 1.00 46.56 133 GLU A C 1
ATOM 1018 O O . GLU A 1 133 ? -36.157 -2.490 49.473 1.00 46.56 133 GLU A O 1
ATOM 1023 N N . LEU A 1 134 ? -36.169 -4.505 50.498 1.00 48.75 134 LEU A N 1
ATOM 1024 C CA . LEU A 1 134 ? -37.566 -4.593 50.942 1.00 48.75 134 LEU A CA 1
ATOM 1025 C C . LEU A 1 134 ? -37.844 -5.964 51.589 1.00 48.75 134 LEU A C 1
ATOM 1027 O O . LEU A 1 134 ? -37.750 -6.986 50.917 1.00 48.75 134 LEU A O 1
ATOM 1031 N N . SER A 1 135 ? -38.219 -5.883 52.874 1.00 42.88 135 SER A N 1
ATOM 1032 C CA . SER A 1 135 ? -39.069 -6.774 53.695 1.00 42.88 135 SER A CA 1
ATOM 1033 C C . SER A 1 135 ? -38.739 -8.256 53.870 1.00 42.88 135 SER A C 1
ATOM 1035 O O . SER A 1 135 ? -38.800 -9.032 52.897 1.00 42.88 135 SER A O 1
#

Solvent-accessible surface area (backbone atoms only — not comparable to full-atom values): 8737 Å² total; per-residue (Å²): 98,67,41,88,87,77,75,44,73,45,44,77,47,53,56,45,50,50,50,22,53,50,50,43,27,74,73,67,77,44,64,69,40,73,89,41,65,67,31,58,74,68,70,53,65,74,83,66,83,71,78,77,70,59,58,62,58,53,28,58,44,63,50,80,70,62,49,52,70,48,41,51,43,45,41,53,24,52,71,68,77,42,84,60,86,70,70,69,87,79,72,65,75,84,72,56,59,70,58,45,32,50,31,53,76,66,73,51,92,79,88,66,80,84,74,68,79,84,77,74,86,78,80,75,76,83,78,81,82,80,79,73,86,82,137